Protein AF-A0A1Q7ADS8-F1 (afdb_monomer_lite)

Sequence (183 aa):
MNIYERSKLEAERIVECGIKGCSIVILRPTNVFAEDTFDIRRYRGVHGTLRVWFTGKERSHLVYAGDVAEAGAFLLESWIQPGCQKFIVSSDEEPDHTNVEVYESVQRLLGYWVERRRWVCPLGLVYYLRLLRHGRGNRGDVCYSARRLLSTGFKMPFGLLEGIRRSVECSQRKQKVAAPERK

Secondary structure (DSSP, 8-state):
--HHHHHHHHHHHHHHH--TT-EEEEEEESEEE-TTT--GGGGSHHHHHHHHHHHTTSB--EEEHHHHHHHHHHHHHH----EEEEEEE--TTSTT-BHHHHHHHHHHHTT-----------HHHHHHHHHHHH-S---S------HHHHTTT---SSHHHHHHHHHHHHHHHHHHHHS----

Radius of gyration: 19.24 Å; chains: 1; bounding box: 51×44×48 Å

pLDDT: mean 87.94, std 8.39, range [51.72, 97.19]

Structure (mmCIF, N/CA/C/O backbone):
data_AF-A0A1Q7ADS8-F1
#
_entry.id   AF-A0A1Q7ADS8-F1
#
loop_
_atom_site.group_PDB
_atom_site.id
_atom_site.type_symbol
_atom_site.label_atom_id
_atom_site.label_alt_id
_atom_site.label_comp_id
_atom_site.label_asym_id
_atom_site.label_entity_id
_atom_site.label_seq_id
_atom_site.pdbx_PDB_ins_code
_atom_site.Cartn_x
_atom_site.Cartn_y
_atom_site.Cartn_z
_atom_site.occupancy
_atom_site.B_iso_or_equiv
_atom_site.auth_seq_id
_atom_site.auth_comp_id
_atom_site.auth_asym_id
_atom_site.auth_atom_id
_atom_site.pdbx_PDB_model_num
ATOM 1 N N . MET A 1 1 ? -19.544 -0.235 -8.561 1.00 57.16 1 MET A N 1
ATOM 2 C CA . MET A 1 1 ? -19.220 -0.675 -7.192 1.00 57.16 1 MET A CA 1
ATOM 3 C C . MET A 1 1 ? -19.377 -2.180 -7.159 1.00 57.16 1 MET A C 1
ATOM 5 O O . MET A 1 1 ? -20.417 -2.672 -7.585 1.00 57.16 1 MET A O 1
ATOM 9 N N . ASN A 1 2 ? -18.314 -2.893 -6.803 1.00 76.56 2 ASN A N 1
ATOM 10 C CA . ASN A 1 2 ? -18.280 -4.356 -6.835 1.00 76.56 2 ASN A CA 1
ATOM 11 C C . ASN A 1 2 ? -19.098 -4.930 -5.655 1.00 76.56 2 ASN A C 1
ATOM 13 O O . ASN A 1 2 ? -19.173 -4.298 -4.602 1.00 76.56 2 ASN A O 1
ATOM 17 N N . ILE A 1 3 ? -19.696 -6.120 -5.802 1.00 80.38 3 ILE A N 1
ATOM 18 C CA . ILE A 1 3 ? -20.456 -6.813 -4.738 1.00 80.38 3 ILE A CA 1
ATOM 19 C C . ILE A 1 3 ? -19.601 -6.938 -3.470 1.00 80.38 3 ILE A C 1
ATOM 21 O O . ILE A 1 3 ? -20.074 -6.662 -2.373 1.00 80.38 3 ILE A O 1
ATOM 25 N N . TYR A 1 4 ? -18.312 -7.240 -3.633 1.00 77.50 4 TYR A N 1
ATOM 26 C CA . TYR A 1 4 ? -17.354 -7.333 -2.532 1.00 77.50 4 TYR A CA 1
ATOM 27 C C . TYR A 1 4 ? -17.215 -6.033 -1.718 1.00 77.50 4 TYR A C 1
ATOM 29 O O . TYR A 1 4 ? -17.225 -6.059 -0.488 1.00 77.50 4 TYR A O 1
ATOM 37 N N . GLU A 1 5 ? -17.115 -4.884 -2.394 1.00 80.94 5 GLU A N 1
ATOM 38 C CA . GLU A 1 5 ? -17.008 -3.573 -1.737 1.00 80.94 5 GLU A CA 1
ATOM 39 C C . GLU A 1 5 ? -18.290 -3.243 -0.972 1.00 80.94 5 GLU A C 1
ATOM 41 O O . GLU A 1 5 ? -18.242 -2.704 0.133 1.00 80.94 5 GLU A O 1
ATOM 46 N N . ARG A 1 6 ? -19.441 -3.606 -1.549 1.00 85.00 6 ARG A N 1
ATOM 47 C CA . ARG A 1 6 ? -20.747 -3.411 -0.925 1.00 85.00 6 ARG A CA 1
ATOM 48 C C . ARG A 1 6 ? -20.894 -4.252 0.341 1.00 85.00 6 ARG A C 1
ATOM 50 O O . ARG A 1 6 ? -21.253 -3.697 1.373 1.00 85.00 6 ARG A O 1
ATOM 57 N N . SER A 1 7 ? -20.553 -5.540 0.289 1.00 86.69 7 SER A N 1
ATOM 58 C CA . SER A 1 7 ? -20.630 -6.427 1.455 1.00 86.69 7 SER A CA 1
ATOM 59 C C . SER A 1 7 ? -19.711 -5.974 2.591 1.00 86.69 7 SER A C 1
ATOM 61 O O . SER A 1 7 ? -20.120 -6.005 3.749 1.00 86.69 7 SER A O 1
ATOM 63 N N . LYS A 1 8 ? -18.499 -5.487 2.284 1.00 86.12 8 LYS A N 1
ATOM 64 C CA . LYS A 1 8 ? -17.606 -4.909 3.303 1.00 86.12 8 LYS A CA 1
ATOM 65 C C . LYS A 1 8 ? -18.193 -3.656 3.948 1.00 86.12 8 LYS A C 1
ATOM 67 O O . LYS A 1 8 ? -18.156 -3.534 5.166 1.00 86.12 8 LYS A O 1
ATOM 72 N N . LEU A 1 9 ? -18.763 -2.752 3.153 1.00 85.38 9 LEU A N 1
ATOM 73 C CA . LEU A 1 9 ? -19.394 -1.539 3.679 1.00 85.38 9 LEU A CA 1
ATOM 74 C C . LEU A 1 9 ? -20.640 -1.840 4.518 1.00 85.38 9 LEU A C 1
ATOM 76 O O . LEU A 1 9 ? -20.894 -1.155 5.504 1.00 85.38 9 LEU A O 1
ATOM 80 N N . GLU A 1 10 ? -21.423 -2.851 4.146 1.00 87.62 10 GLU A N 1
ATOM 81 C CA . GLU A 1 10 ? -22.577 -3.293 4.934 1.00 87.62 10 GLU A CA 1
ATOM 82 C C . GLU A 1 10 ? -22.138 -3.914 6.268 1.00 87.62 10 GLU A C 1
ATOM 84 O O . GLU A 1 10 ? -22.701 -3.571 7.307 1.00 87.62 10 GLU A O 1
ATOM 89 N N . ALA A 1 11 ? -21.082 -4.734 6.272 1.00 86.06 11 ALA A N 1
ATOM 90 C CA . ALA A 1 11 ? -20.498 -5.272 7.500 1.00 86.06 11 ALA A CA 1
ATOM 91 C C . ALA A 1 11 ? -19.959 -4.167 8.423 1.00 86.06 11 ALA A C 1
ATOM 93 O O . ALA A 1 11 ? -20.223 -4.183 9.623 1.00 86.06 11 ALA A O 1
ATOM 94 N N . GLU A 1 12 ? -19.260 -3.170 7.873 1.00 87.75 12 GLU A N 1
ATOM 95 C CA . GLU A 1 12 ? -18.792 -2.018 8.650 1.00 87.75 12 GLU A CA 1
ATOM 96 C C . GLU A 1 12 ? -19.954 -1.239 9.272 1.00 87.75 12 GLU A C 1
ATOM 98 O O . GLU A 1 12 ? -19.877 -0.895 10.445 1.00 87.75 12 GLU A O 1
ATOM 103 N N . ARG A 1 13 ? -21.063 -1.032 8.547 1.00 88.44 13 ARG A N 1
ATOM 104 C CA . ARG A 1 13 ? -22.264 -0.377 9.099 1.00 88.44 13 ARG A CA 1
ATOM 105 C C . ARG A 1 13 ? -22.862 -1.148 10.272 1.00 88.44 13 ARG A C 1
ATOM 107 O O . ARG A 1 13 ? -23.270 -0.527 11.247 1.00 88.44 13 ARG A O 1
ATOM 114 N N . ILE A 1 14 ? -22.899 -2.478 10.191 1.00 87.62 14 ILE A N 1
ATOM 115 C CA . ILE A 1 14 ? -23.369 -3.326 11.297 1.00 87.62 14 ILE A CA 1
ATOM 116 C C . ILE A 1 14 ? -22.457 -3.154 12.519 1.00 87.62 14 ILE A C 1
ATOM 118 O O . ILE A 1 14 ? -22.941 -2.983 13.635 1.00 87.62 14 ILE A O 1
ATOM 122 N N . VAL A 1 15 ? -21.139 -3.147 12.310 1.00 86.69 15 VAL A N 1
ATOM 123 C CA . VAL A 1 15 ? -20.147 -2.956 13.378 1.00 86.69 15 VAL A CA 1
ATOM 124 C C . VAL A 1 15 ? -20.196 -1.533 13.951 1.00 86.69 15 VAL A C 1
ATOM 126 O O . VAL A 1 15 ? -20.041 -1.354 15.154 1.00 86.69 15 VAL A O 1
ATOM 129 N N . GLU A 1 16 ? -20.485 -0.522 13.130 1.00 85.12 16 GLU A N 1
ATOM 130 C CA . GLU A 1 16 ? -20.663 0.874 13.553 1.00 85.12 16 GLU A CA 1
ATOM 131 C C . GLU A 1 16 ? -21.871 1.079 14.466 1.00 85.12 16 GLU A C 1
ATOM 133 O O . GLU A 1 16 ? -21.809 1.923 15.359 1.00 85.12 16 GLU A O 1
ATOM 138 N N . CYS A 1 17 ? -22.952 0.310 14.275 1.00 83.06 17 CYS A N 1
ATOM 139 C CA . CYS A 1 17 ? -24.086 0.304 15.204 1.00 83.06 17 CYS A CA 1
ATOM 140 C C . CYS A 1 17 ? -23.664 -0.134 16.616 1.00 83.06 17 CYS A C 1
ATOM 142 O O . CYS A 1 17 ? -24.264 0.296 17.601 1.00 83.06 17 CYS A O 1
ATOM 144 N N . GLY A 1 18 ? -22.591 -0.922 16.691 1.00 70.12 18 GLY A N 1
ATOM 145 C CA . GLY A 1 18 ? -21.828 -1.209 17.890 1.00 70.12 18 GLY A CA 1
ATOM 146 C C . GLY A 1 18 ? -22.542 -2.027 18.957 1.00 70.12 18 GLY A C 1
ATOM 147 O O . GLY A 1 18 ? -23.710 -2.395 18.852 1.00 70.12 18 GLY A O 1
ATOM 148 N N . ILE A 1 19 ? -21.792 -2.320 20.015 1.00 76.69 19 ILE A N 1
ATOM 149 C CA . ILE A 1 19 ? -22.290 -2.932 21.245 1.00 76.69 19 ILE A CA 1
ATOM 150 C C . ILE A 1 19 ? -22.201 -1.854 22.326 1.00 76.69 19 ILE A C 1
ATOM 152 O O . ILE A 1 19 ? -21.163 -1.204 22.472 1.00 76.69 19 ILE A O 1
ATOM 156 N N . LYS A 1 20 ? -23.294 -1.619 23.065 1.00 74.38 20 LYS A N 1
ATOM 157 C CA . LYS A 1 20 ? -23.315 -0.600 24.127 1.00 74.38 20 LYS A CA 1
ATOM 158 C C . LYS A 1 20 ? -22.190 -0.863 25.132 1.00 74.38 20 LYS A C 1
ATOM 160 O O . LYS A 1 20 ? -22.093 -1.958 25.670 1.00 74.38 20 LYS A O 1
ATOM 165 N N . GLY A 1 21 ? -21.381 0.163 25.398 1.00 75.38 21 GLY A N 1
ATOM 166 C CA . GLY A 1 21 ? -20.258 0.091 26.337 1.00 75.38 21 GLY A CA 1
ATOM 167 C C . GLY A 1 21 ? -18.948 -0.433 25.740 1.00 75.38 21 GLY A C 1
ATOM 168 O O . GLY A 1 21 ? -17.950 -0.461 26.452 1.00 75.38 21 GLY A O 1
ATOM 169 N N . CYS A 1 22 ? -18.916 -0.803 24.456 1.00 81.31 22 CYS A N 1
ATOM 170 C CA . CYS A 1 22 ? -17.688 -1.206 23.775 1.00 81.31 22 CYS A CA 1
ATOM 171 C C . CYS A 1 22 ? -17.092 -0.060 22.947 1.00 81.31 22 CYS A C 1
ATOM 173 O O . CYS A 1 22 ? -17.808 0.714 22.305 1.00 81.31 22 CYS A O 1
ATOM 175 N N . SER A 1 23 ? -15.763 -0.004 22.918 1.00 85.69 23 SER A N 1
ATOM 176 C CA . SER A 1 23 ? -14.998 0.813 21.976 1.00 85.69 23 SER A CA 1
ATOM 177 C C . SER A 1 23 ? -14.695 -0.021 20.739 1.00 85.69 23 SER A C 1
ATOM 179 O O . SER A 1 23 ? -14.232 -1.155 20.848 1.00 85.69 23 SER A O 1
ATOM 181 N N . ILE A 1 24 ? -14.982 0.523 19.560 1.00 89.06 24 ILE A N 1
ATOM 182 C CA . ILE A 1 24 ? -14.839 -0.188 18.291 1.00 89.06 24 ILE A CA 1
ATOM 183 C C . ILE A 1 24 ? -13.857 0.565 17.413 1.00 89.06 24 ILE A C 1
ATOM 185 O O . ILE A 1 24 ? -13.970 1.773 17.199 1.00 89.06 24 ILE A O 1
ATOM 189 N N . VAL A 1 25 ? -12.905 -0.175 16.861 1.00 90.81 25 VAL A N 1
ATOM 190 C CA . VAL A 1 25 ? -11.894 0.358 15.960 1.00 90.81 25 VAL A CA 1
ATOM 191 C C . VAL A 1 25 ? -11.931 -0.440 14.665 1.00 90.81 25 VAL A C 1
ATOM 193 O O . VAL A 1 25 ? -11.745 -1.653 14.659 1.00 90.81 25 VAL A O 1
ATOM 196 N N . ILE A 1 26 ? -12.188 0.251 13.559 1.00 91.88 26 ILE A N 1
ATOM 197 C CA . ILE A 1 26 ? -12.190 -0.319 12.214 1.00 91.88 26 ILE A CA 1
ATOM 198 C C . ILE A 1 26 ? -10.905 0.115 11.518 1.00 91.88 26 ILE A C 1
ATOM 200 O O . ILE A 1 26 ? -10.688 1.303 11.255 1.00 91.88 26 ILE A O 1
ATOM 204 N N . LEU A 1 27 ? -10.071 -0.866 11.189 1.00 93.94 27 LEU A N 1
ATOM 205 C CA . LEU A 1 27 ? -8.842 -0.666 10.439 1.00 93.94 27 LEU A CA 1
ATOM 206 C C . LEU A 1 27 ? -9.087 -0.942 8.951 1.00 93.94 27 LEU A C 1
ATOM 208 O O . LEU A 1 27 ? -9.536 -2.023 8.573 1.00 93.94 27 LEU A O 1
ATOM 212 N N . ARG A 1 28 ? -8.783 0.037 8.099 1.00 94.69 28 ARG A N 1
ATOM 213 C CA . ARG A 1 28 ? -8.906 -0.045 6.640 1.00 94.69 28 ARG A CA 1
ATOM 214 C C . ARG A 1 28 ? -7.521 0.031 6.005 1.00 94.69 28 ARG A C 1
ATOM 216 O O . ARG A 1 28 ? -7.090 1.122 5.623 1.00 94.69 28 ARG A O 1
ATOM 223 N N . PRO A 1 29 ? -6.793 -1.088 5.918 1.00 95.56 29 PRO A N 1
ATOM 224 C CA . PRO A 1 29 ? -5.556 -1.095 5.167 1.00 95.56 29 PR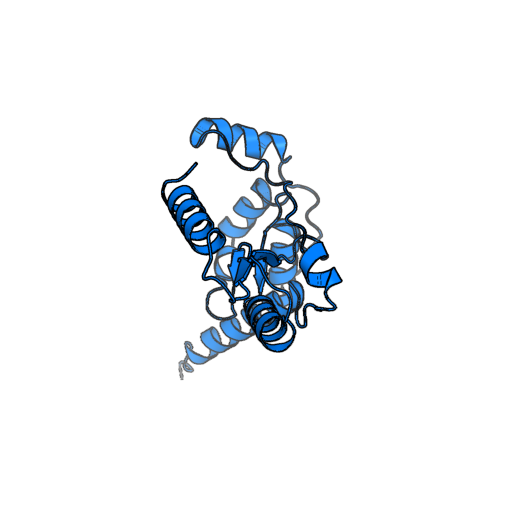O A CA 1
ATOM 225 C C . PRO A 1 29 ? -5.843 -0.944 3.668 1.00 95.56 29 PRO A C 1
ATOM 227 O O . PRO A 1 29 ? -6.908 -1.341 3.181 1.00 95.56 29 PRO A O 1
ATOM 230 N N . THR A 1 30 ? -4.888 -0.378 2.936 1.00 94.00 30 THR A N 1
ATOM 231 C CA . THR A 1 30 ? -4.892 -0.368 1.470 1.00 94.00 30 THR A CA 1
ATOM 232 C C . THR A 1 30 ? -4.482 -1.748 0.917 1.00 94.00 30 THR A C 1
ATOM 234 O O . THR A 1 30 ? -4.960 -2.782 1.386 1.00 94.00 30 THR A O 1
ATOM 237 N N . ASN A 1 31 ? -3.644 -1.816 -0.119 1.00 94.19 31 ASN A N 1
ATOM 238 C CA . ASN A 1 31 ? -3.181 -3.070 -0.700 1.00 94.19 31 ASN A CA 1
ATOM 239 C C . ASN A 1 31 ? -2.072 -3.687 0.166 1.00 94.19 31 ASN A C 1
ATOM 241 O O . ASN A 1 31 ? -0.897 -3.342 0.034 1.00 94.19 31 ASN A O 1
ATOM 245 N N . VAL A 1 32 ? -2.464 -4.588 1.066 1.00 95.69 32 VAL A N 1
ATOM 246 C CA . VAL A 1 32 ? -1.538 -5.253 1.988 1.00 95.69 32 VAL A CA 1
ATOM 247 C C . VAL A 1 32 ? -0.635 -6.225 1.238 1.00 95.69 32 VAL A C 1
ATOM 249 O O . VAL A 1 32 ? -1.114 -7.064 0.474 1.00 95.69 32 VAL A O 1
ATOM 252 N N . PHE A 1 33 ? 0.665 -6.156 1.508 1.00 95.75 33 PHE A N 1
ATOM 253 C CA . PHE A 1 33 ? 1.634 -7.152 1.065 1.00 95.75 33 PHE A CA 1
ATOM 254 C C . PHE A 1 33 ? 2.533 -7.595 2.221 1.00 95.75 33 PHE A C 1
ATOM 256 O O . PHE A 1 33 ? 2.812 -6.831 3.142 1.00 95.75 33 PHE A O 1
ATOM 263 N N . ALA A 1 34 ? 3.002 -8.833 2.153 1.00 95.19 34 ALA A N 1
ATOM 264 C CA . ALA A 1 34 ? 3.952 -9.437 3.080 1.00 95.19 34 ALA A CA 1
ATOM 265 C C . ALA A 1 34 ? 5.095 -10.096 2.296 1.00 95.19 34 ALA A C 1
ATOM 267 O O . ALA A 1 34 ? 5.052 -10.199 1.067 1.00 95.19 34 ALA A O 1
ATOM 268 N N . GLU A 1 35 ? 6.109 -10.577 3.005 1.00 93.12 35 GLU A N 1
ATOM 269 C CA . GLU A 1 35 ? 7.336 -11.116 2.422 1.00 93.12 35 GLU A CA 1
ATOM 270 C C . GLU A 1 35 ? 7.107 -12.323 1.513 1.00 93.12 35 GLU A C 1
ATOM 272 O O . GLU A 1 35 ? 7.888 -12.589 0.599 1.00 93.12 35 GLU A O 1
ATOM 277 N N . ASP A 1 36 ? 6.062 -13.093 1.786 1.00 88.12 36 ASP A N 1
ATOM 278 C CA . ASP A 1 36 ? 5.692 -14.295 1.055 1.00 88.12 36 ASP A CA 1
ATOM 279 C C . ASP A 1 36 ? 4.621 -14.067 -0.018 1.00 88.12 36 ASP A C 1
ATOM 281 O O . ASP A 1 36 ? 4.562 -14.841 -0.975 1.00 88.12 36 ASP A O 1
ATOM 285 N N . THR A 1 37 ? 3.822 -13.007 0.110 1.00 90.38 37 THR A N 1
ATOM 286 C CA . THR A 1 37 ? 2.734 -12.652 -0.816 1.00 90.38 37 THR A CA 1
ATOM 287 C C . THR A 1 37 ? 3.152 -11.636 -1.877 1.00 90.38 37 THR A C 1
ATOM 289 O O . THR A 1 37 ? 2.483 -11.502 -2.906 1.00 90.38 37 THR A O 1
ATOM 292 N N . PHE A 1 38 ? 4.271 -10.937 -1.678 1.00 92.00 38 PHE A N 1
ATOM 293 C CA . PHE A 1 38 ? 4.789 -9.988 -2.654 1.00 92.00 38 PHE A CA 1
ATOM 294 C C . PHE A 1 38 ? 5.411 -10.699 -3.865 1.00 92.00 38 PHE A C 1
ATOM 296 O O . PHE A 1 38 ? 6.531 -11.216 -3.838 1.00 92.00 38 PHE A O 1
ATOM 303 N N . ASP A 1 39 ? 4.674 -10.709 -4.972 1.00 88.12 39 ASP A N 1
ATOM 304 C CA . ASP A 1 39 ? 5.087 -11.380 -6.202 1.00 88.12 39 ASP A CA 1
ATOM 305 C C . ASP A 1 39 ? 6.117 -10.559 -6.997 1.00 88.12 39 ASP A C 1
ATOM 307 O O . ASP A 1 39 ? 5.787 -9.771 -7.890 1.00 88.12 39 ASP A O 1
ATOM 311 N N . ILE A 1 40 ? 7.397 -10.799 -6.711 1.00 87.31 40 ILE A N 1
ATOM 312 C CA . ILE A 1 40 ? 8.535 -10.167 -7.398 1.00 87.31 40 ILE A CA 1
ATOM 313 C C . ILE A 1 40 ? 8.550 -10.469 -8.897 1.00 87.31 40 ILE A C 1
ATOM 315 O O . ILE A 1 40 ? 9.069 -9.673 -9.684 1.00 87.31 40 ILE A O 1
ATOM 319 N N . ARG A 1 41 ? 7.971 -11.595 -9.339 1.00 85.75 41 ARG A N 1
ATOM 320 C CA . ARG A 1 41 ? 7.971 -11.962 -10.763 1.00 85.75 41 ARG A CA 1
ATOM 321 C C . ARG A 1 41 ? 7.211 -10.931 -11.593 1.00 85.75 41 ARG A C 1
ATOM 323 O O . ARG A 1 41 ? 7.597 -10.682 -12.731 1.00 85.75 41 ARG A O 1
ATOM 330 N N . ARG A 1 42 ? 6.218 -10.249 -11.004 1.00 86.06 42 ARG A N 1
ATOM 331 C CA . ARG A 1 42 ? 5.484 -9.139 -11.644 1.00 86.06 42 ARG A CA 1
ATOM 332 C C . ARG A 1 42 ? 6.366 -7.959 -12.021 1.00 86.06 42 ARG A C 1
ATOM 334 O O . ARG A 1 42 ? 5.976 -7.181 -12.886 1.00 86.06 42 ARG A O 1
ATOM 341 N N . TYR A 1 43 ? 7.518 -7.826 -11.375 1.00 86.94 43 TYR A N 1
ATOM 342 C CA . TYR A 1 43 ? 8.461 -6.739 -11.589 1.00 86.94 43 TYR A CA 1
ATOM 343 C C . TYR A 1 43 ? 9.637 -7.163 -12.470 1.00 86.94 43 TYR A C 1
ATOM 345 O O . TYR A 1 43 ? 10.512 -6.345 -12.709 1.00 86.94 43 TYR A O 1
ATOM 353 N N . ARG A 1 44 ? 9.679 -8.404 -12.980 1.00 84.94 44 ARG A N 1
ATOM 354 C CA . ARG A 1 44 ? 10.743 -8.892 -13.872 1.00 84.94 44 ARG A CA 1
ATOM 355 C C . ARG A 1 44 ? 10.278 -8.973 -15.330 1.00 84.94 44 ARG A C 1
ATOM 357 O O . ARG A 1 44 ? 9.097 -9.148 -15.630 1.00 84.94 44 ARG A O 1
ATOM 364 N N . GLY A 1 45 ? 11.248 -8.881 -16.240 1.00 85.88 45 GLY A N 1
ATOM 365 C CA . GLY A 1 45 ? 11.058 -9.095 -17.674 1.00 85.88 45 GLY A CA 1
ATOM 366 C C . GLY A 1 45 ? 10.231 -8.024 -18.394 1.00 85.88 45 GLY A C 1
ATOM 367 O O . GLY A 1 45 ? 9.914 -6.956 -17.861 1.00 85.88 45 GLY A O 1
ATOM 368 N N . VAL A 1 46 ? 9.876 -8.337 -19.643 1.00 85.38 46 VAL A N 1
ATOM 369 C CA . VAL A 1 46 ? 9.155 -7.431 -20.553 1.00 85.38 46 VAL A CA 1
ATOM 370 C C . VAL A 1 46 ? 7.758 -7.105 -20.025 1.00 85.38 46 VAL A C 1
ATOM 372 O O . VAL A 1 46 ? 7.327 -5.957 -20.093 1.00 85.38 46 VAL A O 1
ATOM 375 N N . HIS A 1 47 ? 7.072 -8.081 -19.425 1.00 85.00 47 HIS A N 1
ATOM 376 C CA . HIS A 1 47 ? 5.732 -7.883 -18.873 1.00 85.00 47 HIS A CA 1
ATOM 377 C C . HIS A 1 47 ? 5.719 -6.870 -17.716 1.00 85.00 47 HIS A C 1
ATOM 379 O O . HIS A 1 47 ? 4.889 -5.961 -17.707 1.00 85.00 47 HIS A O 1
ATOM 385 N N . GLY A 1 48 ? 6.660 -6.976 -16.768 1.00 84.62 48 GLY A N 1
ATOM 386 C CA . GLY A 1 48 ? 6.790 -5.998 -15.683 1.00 84.62 48 GLY A CA 1
ATOM 387 C C . GLY A 1 48 ? 7.107 -4.596 -16.205 1.00 84.62 48 GLY A C 1
ATOM 388 O O . GLY A 1 48 ? 6.491 -3.619 -15.785 1.00 84.62 48 GLY A O 1
ATOM 389 N N . THR A 1 49 ? 7.992 -4.514 -17.202 1.00 87.81 49 THR A N 1
ATOM 390 C CA . THR A 1 49 ? 8.333 -3.259 -17.884 1.00 87.81 49 THR A CA 1
ATOM 391 C C . THR A 1 49 ? 7.124 -2.613 -18.567 1.00 87.81 49 THR A C 1
ATOM 393 O O . THR A 1 49 ? 6.874 -1.427 -18.358 1.00 87.81 49 THR A O 1
ATOM 396 N N . LEU A 1 50 ? 6.359 -3.372 -19.357 1.00 88.69 50 LEU A N 1
ATOM 397 C CA . LEU A 1 50 ? 5.171 -2.870 -20.054 1.00 88.69 50 LEU A CA 1
ATOM 398 C C . LEU A 1 50 ? 4.095 -2.419 -19.068 1.00 88.69 50 LEU A C 1
ATOM 400 O O . LEU A 1 50 ? 3.537 -1.335 -19.221 1.00 88.69 50 LEU A O 1
ATOM 404 N N . ARG A 1 51 ? 3.837 -3.213 -18.023 1.00 89.06 51 ARG A N 1
ATOM 405 C CA . ARG A 1 51 ? 2.871 -2.854 -16.981 1.00 89.06 51 ARG A CA 1
ATOM 406 C C . ARG A 1 51 ? 3.218 -1.508 -16.353 1.00 89.06 51 ARG A C 1
ATOM 408 O O . ARG A 1 51 ? 2.351 -0.648 -16.264 1.00 89.06 51 ARG A O 1
ATOM 415 N N . VAL A 1 52 ? 4.475 -1.314 -15.964 1.00 90.62 52 VAL A N 1
ATOM 416 C CA . VAL A 1 52 ? 4.941 -0.061 -15.351 1.00 90.62 52 VAL A CA 1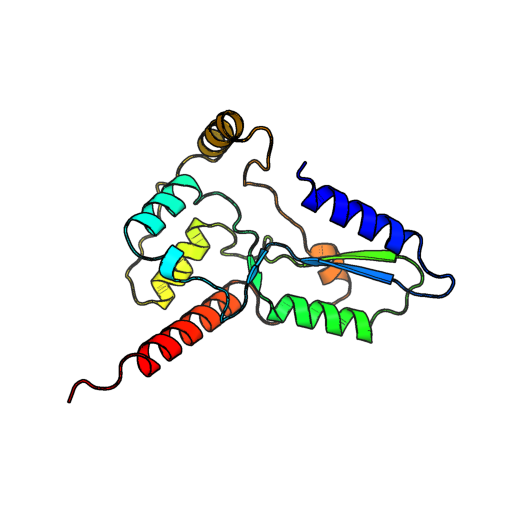
ATOM 417 C C . VAL A 1 52 ? 4.932 1.093 -16.341 1.00 90.62 52 VAL A C 1
ATOM 419 O O . VAL A 1 52 ? 4.657 2.222 -15.954 1.00 90.62 52 VAL A O 1
ATOM 422 N N . TRP A 1 53 ? 5.160 0.839 -17.627 1.00 91.38 53 TRP A N 1
ATOM 423 C CA . TRP A 1 53 ? 5.020 1.882 -18.636 1.00 91.38 53 TRP A CA 1
ATOM 424 C C . TRP A 1 53 ? 3.585 2.420 -18.708 1.00 91.38 53 TRP A C 1
ATOM 426 O O . TRP A 1 53 ? 3.394 3.634 -18.762 1.00 91.38 53 TRP A O 1
ATOM 436 N N . PHE A 1 54 ? 2.579 1.544 -18.621 1.00 89.88 54 PHE A N 1
ATOM 437 C CA . PHE A 1 54 ? 1.175 1.952 -18.586 1.00 89.88 54 PHE A CA 1
ATOM 438 C C . PHE A 1 54 ? 0.760 2.527 -17.230 1.00 89.88 54 PHE A C 1
ATOM 440 O O . PHE A 1 54 ? 0.249 3.635 -17.178 1.00 89.88 54 PHE A O 1
ATOM 447 N N . THR A 1 55 ? 0.976 1.817 -16.123 1.00 90.44 55 THR A N 1
ATOM 448 C CA . THR A 1 55 ? 0.417 2.189 -14.809 1.00 90.44 55 THR A CA 1
ATOM 449 C C . THR A 1 55 ? 1.403 2.927 -13.909 1.00 90.44 55 THR A C 1
ATOM 451 O O . THR A 1 55 ? 1.119 3.123 -12.731 1.00 90.44 55 THR A O 1
ATOM 454 N N . GLY A 1 56 ? 2.573 3.317 -14.419 1.00 90.06 56 GLY A N 1
ATOM 455 C CA . GLY A 1 56 ? 3.701 3.798 -13.618 1.00 90.06 56 GLY A CA 1
ATOM 456 C C . GLY A 1 56 ? 3.398 5.027 -12.772 1.00 90.06 56 GLY A C 1
ATOM 457 O O . GLY A 1 56 ? 3.841 5.089 -11.633 1.00 90.06 56 GLY A O 1
ATOM 458 N N . LYS A 1 57 ? 2.600 5.966 -13.298 1.00 91.56 57 LYS A N 1
ATOM 459 C CA . LYS A 1 57 ? 2.181 7.173 -12.567 1.00 91.56 57 LYS A CA 1
ATOM 460 C C . LYS A 1 57 ? 1.089 6.919 -11.525 1.00 91.56 57 LYS A C 1
ATOM 462 O O . LYS A 1 57 ? 0.769 7.828 -10.769 1.00 91.56 57 LYS A O 1
ATOM 467 N N . GLU A 1 58 ? 0.471 5.740 -11.527 1.00 93.19 58 GLU A N 1
ATOM 468 C CA . GLU A 1 58 ? -0.570 5.420 -10.553 1.00 93.19 58 GLU A CA 1
ATOM 469 C C . GLU A 1 58 ? 0.052 5.128 -9.192 1.00 93.19 58 GLU A C 1
ATOM 471 O O . GLU A 1 58 ? 1.136 4.540 -9.109 1.00 93.19 58 GLU A O 1
ATOM 476 N N . ARG A 1 59 ? -0.660 5.493 -8.127 1.00 93.81 59 ARG A N 1
ATOM 477 C CA . ARG A 1 59 ? -0.294 5.089 -6.772 1.00 93.81 59 ARG A CA 1
ATOM 478 C C . ARG A 1 59 ? -0.407 3.575 -6.632 1.00 93.81 59 ARG A C 1
ATOM 480 O O . ARG A 1 59 ? -1.354 2.953 -7.111 1.00 93.81 59 ARG A O 1
ATOM 487 N N . SER A 1 60 ? 0.593 2.984 -5.994 1.00 92.06 60 SER A N 1
ATOM 488 C CA . SER A 1 60 ? 0.677 1.543 -5.765 1.00 92.06 60 SER A CA 1
ATOM 489 C C . SER A 1 60 ? -0.296 1.080 -4.684 1.00 92.06 60 SER A C 1
ATOM 491 O O . SER A 1 60 ? -0.723 -0.078 -4.698 1.00 92.06 60 SER A O 1
ATOM 493 N N . HIS A 1 61 ? -0.650 1.988 -3.766 1.00 95.00 61 HIS A N 1
ATOM 494 C CA . HIS A 1 61 ? -1.478 1.716 -2.597 1.00 95.00 61 HIS A CA 1
ATOM 495 C C . HIS A 1 61 ? -0.933 0.599 -1.714 1.00 95.00 61 HIS A C 1
ATOM 497 O O . HIS A 1 61 ? -1.686 0.013 -0.938 1.00 95.00 61 HIS A O 1
ATOM 503 N N . LEU A 1 62 ? 0.354 0.277 -1.840 1.00 95.06 62 LEU A N 1
ATOM 504 C CA . LEU A 1 62 ? 0.977 -0.797 -1.091 1.00 95.06 62 LEU A CA 1
ATOM 505 C C . LEU A 1 62 ? 1.175 -0.378 0.363 1.00 95.06 62 LEU A C 1
ATOM 507 O O . LEU A 1 62 ? 1.625 0.728 0.644 1.00 95.06 62 LEU A O 1
ATOM 511 N N . VAL A 1 63 ? 0.846 -1.286 1.273 1.00 96.44 63 VAL A N 1
ATOM 512 C CA . VAL A 1 63 ? 1.144 -1.159 2.698 1.00 96.44 63 VAL A CA 1
ATOM 513 C C . VAL A 1 63 ? 1.708 -2.482 3.194 1.00 96.44 63 VAL A C 1
ATOM 515 O O . VAL A 1 63 ? 1.190 -3.553 2.863 1.00 96.44 63 VAL A O 1
ATOM 518 N N . TYR A 1 64 ? 2.802 -2.424 3.943 1.00 97.12 64 TYR A N 1
ATOM 519 C CA . TYR A 1 64 ? 3.448 -3.629 4.434 1.00 97.12 64 TYR A CA 1
ATOM 520 C C . TYR A 1 64 ? 2.658 -4.224 5.605 1.00 97.12 64 TYR A C 1
ATOM 522 O O . TYR A 1 64 ? 2.192 -3.511 6.495 1.00 97.12 64 TYR A O 1
ATOM 530 N N . ALA A 1 65 ? 2.498 -5.547 5.608 1.00 97.19 65 ALA A N 1
ATOM 531 C CA . ALA A 1 65 ? 1.702 -6.264 6.599 1.00 97.19 65 ALA A CA 1
ATOM 532 C C . ALA A 1 65 ? 2.200 -6.039 8.034 1.00 97.19 65 ALA A C 1
ATOM 534 O O . ALA A 1 65 ? 1.379 -5.981 8.947 1.00 97.19 65 ALA A O 1
ATOM 535 N N . GLY A 1 66 ? 3.513 -5.850 8.221 1.00 96.38 66 GLY A N 1
ATOM 536 C CA . GLY A 1 66 ? 4.090 -5.504 9.519 1.00 96.38 66 GLY A CA 1
ATOM 537 C C . GLY A 1 66 ? 3.532 -4.192 10.072 1.00 96.38 66 GLY A C 1
ATOM 538 O O . GLY A 1 66 ? 3.096 -4.159 11.214 1.00 96.38 66 GLY A O 1
ATOM 539 N N . ASP A 1 67 ? 3.435 -3.140 9.253 1.00 96.56 67 ASP A N 1
ATOM 540 C CA . ASP A 1 67 ? 2.879 -1.854 9.698 1.00 96.56 67 ASP A CA 1
ATOM 541 C C . ASP A 1 67 ? 1.381 -1.959 10.021 1.00 96.56 67 ASP A C 1
ATOM 543 O O . ASP A 1 67 ? 0.887 -1.300 10.935 1.00 96.56 67 ASP A O 1
ATOM 547 N N . VAL A 1 68 ? 0.643 -2.807 9.294 1.00 97.00 68 VAL A N 1
ATOM 548 C CA . VAL A 1 68 ? -0.782 -3.061 9.564 1.00 97.00 68 VAL A CA 1
ATOM 549 C C . VAL A 1 68 ? -0.972 -3.806 10.886 1.00 97.00 68 VAL A C 1
ATOM 551 O O . VAL A 1 68 ? -1.872 -3.460 11.652 1.00 97.00 68 VAL A O 1
ATOM 554 N N . ALA A 1 69 ? -0.138 -4.812 11.162 1.00 96.50 69 ALA A N 1
ATOM 555 C CA . ALA A 1 69 ? -0.179 -5.562 12.413 1.00 96.50 69 ALA A CA 1
ATOM 556 C C . ALA A 1 69 ? 0.154 -4.663 13.613 1.00 96.50 69 ALA A C 1
ATOM 558 O O . ALA A 1 69 ? -0.582 -4.659 14.597 1.00 96.50 69 ALA A O 1
ATOM 559 N N . GLU A 1 70 ? 1.196 -3.842 13.486 1.00 96.56 70 GLU A N 1
ATOM 560 C CA . GLU A 1 70 ? 1.625 -2.886 14.511 1.00 96.56 70 GLU A CA 1
ATOM 561 C C . GLU A 1 70 ? 0.572 -1.799 14.752 1.00 96.56 70 GLU A C 1
ATOM 563 O O . GLU A 1 70 ? 0.283 -1.456 15.896 1.00 96.56 70 GLU A O 1
ATOM 568 N N . ALA A 1 71 ? -0.091 -1.309 13.698 1.00 96.12 71 ALA A N 1
ATOM 569 C CA . ALA A 1 71 ? -1.231 -0.403 13.846 1.00 96.12 71 ALA A CA 1
ATOM 570 C C . ALA A 1 71 ? -2.379 -1.056 14.630 1.00 96.12 71 ALA A C 1
ATOM 572 O O . ALA A 1 71 ? -2.996 -0.413 15.479 1.00 96.12 71 ALA A O 1
ATOM 573 N N . GLY A 1 72 ? -2.662 -2.334 14.359 1.00 95.19 72 GLY A N 1
ATOM 574 C CA . GLY A 1 72 ? -3.653 -3.110 15.098 1.00 95.19 72 GLY A CA 1
ATOM 575 C C . GLY A 1 72 ? -3.294 -3.255 16.577 1.00 95.19 72 GLY A C 1
ATOM 576 O O . GLY A 1 72 ? -4.120 -2.941 17.430 1.00 95.19 72 GLY A O 1
ATOM 577 N N . ALA A 1 73 ? -2.062 -3.670 16.880 1.00 95.00 73 ALA A N 1
ATOM 578 C CA . ALA A 1 73 ? -1.572 -3.823 18.250 1.00 95.00 73 ALA A CA 1
ATOM 579 C C . ALA A 1 73 ? -1.606 -2.493 19.018 1.00 95.00 73 ALA A C 1
ATOM 581 O O . ALA A 1 73 ? -2.193 -2.415 20.096 1.00 95.00 73 ALA A O 1
ATOM 582 N N . PHE A 1 74 ? -1.096 -1.419 18.409 1.00 95.00 74 PHE A N 1
ATOM 583 C CA . PHE A 1 74 ? -1.109 -0.080 18.992 1.00 95.00 74 PHE A CA 1
ATOM 584 C C . PHE A 1 74 ? -2.525 0.378 19.368 1.00 95.00 74 PHE A C 1
ATOM 586 O O . PHE A 1 74 ? -2.741 0.913 20.458 1.00 95.00 74 PHE A O 1
ATOM 593 N N . LEU A 1 75 ? -3.501 0.166 18.478 1.00 92.25 75 LEU A N 1
ATOM 594 C CA . LEU A 1 75 ? -4.894 0.547 18.722 1.00 92.25 75 LEU A CA 1
ATOM 595 C C . LEU A 1 75 ? -5.558 -0.341 19.780 1.00 92.25 75 LEU A C 1
ATOM 597 O O . LEU A 1 75 ? -6.416 0.143 20.507 1.00 92.25 75 LEU A O 1
ATOM 601 N N . LEU A 1 76 ? -5.172 -1.610 19.902 1.00 89.94 76 LEU A N 1
ATOM 602 C CA . LEU A 1 76 ? -5.678 -2.478 20.967 1.00 89.94 76 LEU A CA 1
ATOM 603 C C . LEU A 1 76 ? -5.154 -2.065 22.348 1.00 89.94 76 LEU A C 1
ATOM 605 O O . LEU A 1 76 ? -5.908 -2.105 23.316 1.00 89.94 76 LEU A O 1
ATOM 609 N N . GLU A 1 77 ? -3.893 -1.645 22.439 1.00 88.44 77 GLU A N 1
ATOM 610 C CA . GLU A 1 77 ? -3.259 -1.262 23.708 1.00 88.44 77 GLU A CA 1
ATOM 611 C C . GLU A 1 77 ? -3.618 0.161 24.151 1.00 88.44 77 GLU A C 1
ATOM 613 O O . GLU A 1 77 ? -3.803 0.426 25.338 1.00 88.44 77 GLU A O 1
ATOM 618 N N . SER A 1 78 ? -3.722 1.090 23.199 1.00 81.06 78 SER A N 1
ATOM 619 C CA . SER A 1 78 ? -3.813 2.524 23.496 1.00 81.06 78 SER A CA 1
ATOM 620 C C . SER A 1 78 ? -5.243 3.067 23.485 1.00 81.06 78 SER A C 1
ATOM 622 O O . SER A 1 78 ? -5.469 4.210 23.896 1.00 81.06 78 SER A O 1
ATOM 624 N N . TRP A 1 79 ? -6.223 2.315 22.967 1.00 77.56 79 TRP A N 1
ATOM 625 C CA . TRP A 1 79 ? -7.531 2.891 22.656 1.00 77.56 79 TRP A CA 1
ATOM 626 C C . TRP A 1 79 ? -8.568 2.713 23.761 1.00 77.56 79 TRP A C 1
ATOM 628 O O . TRP A 1 79 ? -9.143 1.647 23.957 1.00 77.56 79 TRP A O 1
ATOM 638 N N . ILE A 1 80 ? -8.878 3.824 24.429 1.00 64.62 80 ILE A N 1
ATOM 639 C CA . ILE A 1 80 ? -9.807 3.857 25.569 1.00 64.62 80 ILE A CA 1
ATOM 640 C C . ILE A 1 80 ? -11.096 4.635 25.231 1.00 64.62 80 ILE A C 1
ATOM 642 O O . ILE A 1 80 ? -12.068 4.593 25.982 1.00 64.62 80 ILE A O 1
ATOM 646 N N . GLN A 1 81 ? -11.173 5.325 24.085 1.00 71.00 81 GLN A N 1
ATOM 647 C CA . GLN A 1 81 ? -12.319 6.199 23.808 1.00 71.00 81 GLN A CA 1
ATOM 648 C C . GLN A 1 81 ? -13.573 5.441 23.343 1.00 71.00 81 GLN A C 1
ATOM 650 O O . GLN A 1 81 ? -13.471 4.643 22.405 1.00 71.00 81 GLN A O 1
ATOM 655 N N . PRO A 1 82 ? -14.755 5.737 23.927 1.00 68.38 82 PRO A N 1
ATOM 656 C CA . PRO A 1 82 ? -16.010 5.098 23.552 1.00 68.38 82 PRO A CA 1
ATOM 657 C C . PRO A 1 82 ? -16.447 5.481 22.131 1.00 68.38 82 PRO A C 1
ATOM 659 O O . PRO A 1 82 ? -16.212 6.596 21.660 1.00 68.38 82 PRO A O 1
ATOM 662 N N . GLY A 1 83 ? -17.140 4.555 21.465 1.00 80.88 83 GLY A N 1
ATOM 663 C CA . GLY A 1 83 ? -17.683 4.734 20.117 1.00 80.88 83 GLY A CA 1
ATOM 664 C C . GLY A 1 83 ? -16.906 3.988 19.031 1.00 80.88 83 GLY A C 1
ATOM 665 O O . GLY A 1 83 ? -15.997 3.211 19.316 1.00 80.88 83 GLY A O 1
ATOM 666 N N . CYS A 1 84 ? -17.297 4.210 17.771 1.00 86.62 84 CYS A N 1
ATOM 667 C CA . CYS A 1 84 ? -16.691 3.573 16.603 1.00 86.62 84 CYS A CA 1
ATOM 668 C C . CYS A 1 84 ? -15.760 4.542 15.863 1.00 86.62 84 CYS A C 1
ATOM 670 O O . CYS A 1 84 ? -16.186 5.592 15.379 1.00 86.62 84 CYS A O 1
ATOM 672 N N . GLN A 1 85 ? -14.492 4.169 15.721 1.00 88.75 85 GLN A N 1
ATOM 673 C CA . GLN A 1 85 ? -13.468 4.960 15.041 1.00 88.75 85 GLN A CA 1
ATOM 674 C C . GLN A 1 85 ? -12.937 4.198 13.832 1.00 88.75 85 GLN A C 1
ATOM 676 O O . GLN A 1 85 ? -12.847 2.975 13.840 1.00 88.75 85 GLN A O 1
ATOM 681 N N . LYS A 1 86 ? -12.594 4.929 12.770 1.00 92.06 86 LYS A N 1
ATOM 682 C CA . LYS A 1 86 ? -12.102 4.349 11.516 1.00 92.06 86 LYS A CA 1
ATOM 683 C C . LYS A 1 86 ? -10.741 4.925 11.182 1.00 92.06 86 LYS A C 1
ATOM 685 O O . LYS A 1 86 ? -10.622 6.148 11.049 1.00 92.06 86 LYS A O 1
ATOM 690 N N . PHE A 1 87 ? -9.764 4.057 10.974 1.00 94.62 87 PHE A N 1
ATOM 691 C CA . PHE A 1 87 ? -8.405 4.434 10.607 1.00 94.62 87 PHE A CA 1
ATOM 692 C C . PHE A 1 87 ? -8.021 3.787 9.286 1.00 94.62 87 PHE A C 1
ATOM 694 O O . PHE A 1 87 ? -8.330 2.624 9.042 1.00 94.62 87 PHE A O 1
ATOM 701 N N . ILE A 1 88 ? -7.355 4.556 8.431 1.00 96.12 88 ILE A N 1
ATOM 702 C CA . ILE A 1 88 ? -6.758 4.043 7.203 1.00 96.12 88 ILE A CA 1
ATOM 703 C C . ILE A 1 88 ? -5.281 3.780 7.482 1.00 96.12 88 ILE A C 1
ATOM 705 O O . ILE A 1 88 ? -4.606 4.644 8.041 1.00 96.12 88 ILE A O 1
ATOM 709 N N . VAL A 1 89 ? -4.795 2.609 7.074 1.00 96.19 89 VAL A N 1
ATOM 710 C CA . VAL A 1 89 ? -3.364 2.277 7.094 1.00 96.19 89 VAL A CA 1
ATOM 711 C C . VAL A 1 89 ? -2.883 2.256 5.655 1.00 96.19 89 VAL A C 1
ATOM 713 O O . VAL A 1 89 ? -3.357 1.455 4.850 1.00 96.19 89 VAL A O 1
ATOM 716 N N . SER A 1 90 ? -2.000 3.188 5.321 1.00 95.56 90 SER A N 1
ATOM 717 C CA . SER A 1 90 ? -1.567 3.439 3.951 1.00 95.56 90 SER A CA 1
ATOM 718 C C . SER A 1 90 ? -0.186 4.074 3.952 1.00 95.56 90 SER A C 1
ATOM 720 O O . SER A 1 90 ? 0.036 5.029 4.694 1.00 95.56 90 SER A O 1
ATOM 722 N N . SER A 1 91 ? 0.693 3.601 3.073 1.00 94.31 91 SER A N 1
ATOM 723 C CA . SER A 1 91 ? 1.997 4.224 2.816 1.00 94.31 91 SER A CA 1
ATOM 724 C C . SER A 1 91 ? 1.952 5.199 1.629 1.00 94.31 91 SER A C 1
ATOM 726 O O . SER A 1 91 ? 2.985 5.623 1.127 1.00 94.31 91 SER A O 1
ATOM 728 N N . ASP A 1 92 ? 0.761 5.597 1.164 1.00 91.44 92 ASP A N 1
ATOM 729 C CA . ASP A 1 92 ? 0.595 6.511 0.022 1.00 91.44 92 ASP A CA 1
ATOM 730 C C . ASP A 1 92 ? 1.210 7.905 0.242 1.00 91.44 92 ASP A C 1
ATOM 732 O O . ASP A 1 92 ? 1.474 8.628 -0.720 1.00 91.44 92 ASP A O 1
ATOM 736 N N . GLU A 1 93 ? 1.360 8.333 1.494 1.00 89.12 93 GLU A N 1
ATOM 737 C CA . GLU A 1 93 ? 1.958 9.628 1.843 1.00 89.12 93 GLU A CA 1
ATOM 738 C C . GLU A 1 93 ? 3.496 9.551 1.957 1.00 89.12 93 GLU A C 1
ATOM 740 O O . GLU A 1 93 ? 4.142 10.595 2.041 1.00 89.12 93 GLU A O 1
ATOM 745 N N . GLU A 1 94 ? 4.087 8.349 1.915 1.00 86.56 94 GLU A N 1
ATOM 746 C CA . GLU A 1 94 ? 5.540 8.141 1.917 1.00 86.56 94 GLU A CA 1
ATOM 747 C C . GLU A 1 94 ? 6.158 8.360 0.519 1.00 86.56 94 GLU A C 1
ATOM 749 O O . GLU A 1 94 ? 5.462 8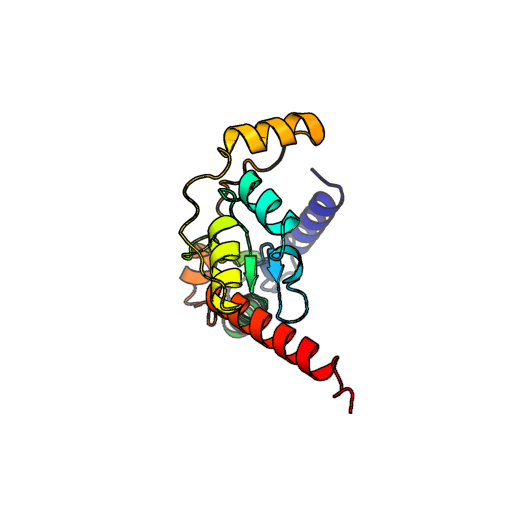.324 -0.505 1.00 86.56 94 GLU A O 1
ATOM 754 N N . PRO A 1 95 ? 7.481 8.593 0.431 1.00 81.31 95 PRO A N 1
ATOM 755 C CA . PRO A 1 95 ? 8.211 8.466 -0.828 1.00 81.31 95 PRO A CA 1
ATOM 756 C C . PRO A 1 95 ? 8.037 7.072 -1.455 1.00 81.31 95 PRO A C 1
ATOM 758 O O . PRO A 1 95 ? 7.716 6.104 -0.773 1.00 81.31 95 PRO A O 1
ATOM 761 N N . ASP A 1 96 ? 8.279 6.968 -2.761 1.00 83.12 96 ASP A N 1
ATOM 762 C CA . ASP A 1 96 ? 8.190 5.716 -3.526 1.00 83.12 96 ASP A CA 1
ATOM 763 C C . ASP A 1 96 ? 6.787 5.072 -3.598 1.00 83.12 96 ASP A C 1
ATOM 765 O O . ASP A 1 96 ? 6.644 3.860 -3.768 1.00 83.12 96 ASP A O 1
ATOM 769 N N . HIS A 1 97 ? 5.728 5.878 -3.512 1.00 86.75 97 HIS A N 1
ATOM 770 C CA . HIS A 1 97 ? 4.343 5.403 -3.486 1.00 86.75 97 HIS A CA 1
ATOM 771 C C . HIS A 1 97 ? 3.762 5.077 -4.869 1.00 86.75 97 HIS A C 1
ATOM 773 O O . HIS A 1 97 ? 2.690 4.468 -4.945 1.00 86.75 97 HIS A O 1
ATOM 779 N N . THR A 1 98 ? 4.404 5.466 -5.974 1.00 92.94 98 THR A N 1
ATOM 780 C CA . THR A 1 98 ? 3.912 5.167 -7.332 1.00 92.94 98 THR A CA 1
ATOM 781 C C . THR A 1 98 ? 4.375 3.799 -7.834 1.00 92.94 98 THR A C 1
ATOM 783 O O . THR A 1 98 ? 5.392 3.254 -7.411 1.00 92.94 98 THR A O 1
ATOM 786 N N . ASN A 1 99 ? 3.653 3.222 -8.796 1.00 92.69 99 ASN A N 1
ATOM 787 C CA . ASN A 1 99 ? 4.031 1.940 -9.396 1.00 92.69 99 ASN A CA 1
ATOM 788 C C . ASN A 1 99 ? 5.411 1.969 -10.071 1.00 92.69 99 ASN A C 1
ATOM 790 O O . ASN A 1 99 ? 6.091 0.941 -10.091 1.00 92.69 99 ASN A O 1
ATOM 794 N N . VAL A 1 100 ? 5.814 3.109 -10.651 1.00 93.19 100 VAL A N 1
ATOM 795 C CA . VAL A 1 100 ? 7.151 3.245 -11.243 1.00 93.19 100 VAL A CA 1
ATOM 796 C C . VAL A 1 100 ? 8.225 3.239 -10.166 1.00 93.19 100 VAL A C 1
ATOM 798 O O . VAL A 1 100 ? 9.187 2.494 -10.300 1.00 93.19 100 VAL A O 1
ATOM 801 N N . GLU A 1 101 ? 8.031 3.963 -9.068 1.00 92.88 101 GLU A N 1
ATOM 802 C CA . GLU A 1 101 ? 9.004 4.010 -7.976 1.00 92.88 101 GLU A CA 1
ATOM 803 C C . GLU A 1 101 ? 9.138 2.653 -7.282 1.00 92.88 101 GLU A C 1
ATOM 805 O O . GLU A 1 101 ? 10.253 2.170 -7.103 1.00 92.88 101 GLU A O 1
ATOM 810 N N . VAL A 1 102 ? 8.021 1.971 -7.003 1.00 93.44 102 VAL A N 1
ATOM 811 C CA . VAL A 1 102 ? 8.036 0.598 -6.470 1.00 93.44 102 VAL A CA 1
ATOM 812 C C . VAL A 1 102 ? 8.813 -0.336 -7.398 1.00 93.44 102 VAL A C 1
ATOM 814 O O . VAL A 1 102 ? 9.643 -1.119 -6.938 1.00 93.44 102 VAL A O 1
ATOM 817 N N . TYR A 1 103 ? 8.580 -0.256 -8.712 1.00 93.25 103 TYR A N 1
ATOM 818 C CA . TYR A 1 103 ? 9.326 -1.055 -9.682 1.00 93.25 103 TYR A CA 1
ATOM 819 C C . TYR A 1 103 ? 10.821 -0.740 -9.654 1.00 93.25 103 TYR A C 1
ATOM 821 O O . TYR A 1 103 ? 11.632 -1.664 -9.626 1.00 93.25 103 TYR A O 1
ATOM 829 N N . GLU A 1 104 ? 11.197 0.539 -9.650 1.00 92.69 104 GLU A N 1
ATOM 830 C CA . GLU A 1 104 ? 12.599 0.943 -9.587 1.00 92.69 104 GLU A CA 1
ATOM 831 C C . GLU A 1 104 ? 13.264 0.462 -8.291 1.00 92.69 104 GLU A C 1
ATOM 833 O O . GLU A 1 104 ? 14.367 -0.076 -8.343 1.00 92.69 104 GLU A O 1
ATOM 838 N N . SER A 1 105 ? 12.584 0.572 -7.149 1.00 93.06 105 SER A N 1
ATOM 839 C CA . SER A 1 105 ? 13.069 0.081 -5.856 1.00 93.06 105 SER A CA 1
ATOM 840 C C . SER A 1 105 ? 13.284 -1.433 -5.868 1.00 93.06 105 SER A C 1
ATOM 842 O O . SER A 1 105 ? 14.358 -1.899 -5.488 1.00 93.06 105 SER A O 1
ATOM 844 N N . VAL A 1 106 ? 12.334 -2.211 -6.400 1.00 93.25 106 VAL A N 1
ATOM 845 C CA . VAL A 1 106 ? 12.498 -3.667 -6.567 1.00 93.25 106 VAL A CA 1
ATOM 846 C C . VAL A 1 106 ? 13.680 -3.994 -7.483 1.00 93.25 106 VAL A C 1
ATOM 848 O O . VAL A 1 106 ? 14.473 -4.881 -7.176 1.00 93.25 106 VAL A O 1
ATOM 851 N N . GLN A 1 107 ? 13.825 -3.293 -8.606 1.00 92.38 107 GLN A N 1
ATOM 852 C CA . GLN A 1 107 ? 14.906 -3.537 -9.562 1.00 92.38 107 GLN A CA 1
ATOM 853 C C . GLN A 1 107 ? 16.289 -3.226 -8.972 1.00 92.38 107 GLN A C 1
ATOM 855 O O . GLN A 1 107 ? 17.200 -4.042 -9.119 1.00 92.38 107 GLN A O 1
ATOM 860 N N . ARG A 1 108 ? 16.425 -2.112 -8.238 1.00 92.00 108 ARG A N 1
ATOM 861 C CA . ARG A 1 108 ? 17.657 -1.760 -7.512 1.00 92.00 108 ARG A CA 1
ATOM 862 C C . ARG A 1 108 ? 18.019 -2.831 -6.480 1.00 92.00 108 ARG A C 1
ATOM 864 O O . ARG A 1 108 ? 19.162 -3.273 -6.436 1.00 92.00 108 ARG A O 1
ATOM 871 N N . LEU A 1 109 ? 17.042 -3.308 -5.705 1.00 93.06 109 LEU A N 1
ATOM 872 C CA . LEU A 1 109 ? 17.240 -4.372 -4.708 1.00 93.06 109 LEU A CA 1
ATOM 873 C C . LEU A 1 109 ? 17.616 -5.726 -5.327 1.00 93.06 109 LEU A C 1
ATOM 875 O O . LEU A 1 109 ? 18.265 -6.553 -4.692 1.00 93.06 109 LEU A O 1
ATOM 879 N N . LEU A 1 110 ? 17.224 -5.961 -6.578 1.00 90.69 110 LEU A N 1
ATOM 880 C CA . LEU A 1 110 ? 17.634 -7.133 -7.347 1.00 90.69 110 LEU A CA 1
ATOM 881 C C . LEU A 1 110 ? 19.018 -6.985 -8.003 1.00 90.69 110 LEU A C 1
ATOM 883 O O . LEU A 1 110 ? 19.468 -7.931 -8.647 1.00 90.69 110 LEU A O 1
ATOM 887 N N . GLY A 1 111 ? 19.689 -5.843 -7.835 1.00 90.19 111 GLY A N 1
ATOM 888 C CA . GLY A 1 111 ? 21.011 -5.572 -8.401 1.00 90.19 111 GLY A CA 1
ATOM 889 C C . GLY A 1 111 ? 20.992 -5.146 -9.870 1.00 90.19 111 GLY A C 1
ATOM 890 O O . GLY A 1 111 ? 22.043 -5.130 -10.508 1.00 90.19 111 GLY A O 1
ATOM 891 N N . TYR A 1 112 ? 19.826 -4.809 -10.429 1.00 87.94 112 TYR A N 1
ATOM 892 C CA . TYR A 1 112 ? 19.751 -4.270 -11.783 1.00 87.94 112 TYR A CA 1
ATOM 893 C C . TYR A 1 112 ? 20.099 -2.785 -11.795 1.00 87.94 112 TYR A C 1
ATOM 895 O O . TYR A 1 112 ? 19.764 -2.035 -10.877 1.00 87.94 112 TYR A O 1
ATOM 903 N N . TRP A 1 113 ? 20.738 -2.352 -12.879 1.00 81.19 113 TRP A N 1
ATOM 904 C CA . TRP A 1 113 ? 20.930 -0.934 -13.134 1.00 81.19 113 TRP A CA 1
ATOM 905 C C . TRP A 1 113 ? 19.618 -0.316 -13.620 1.00 81.19 113 TRP A C 1
ATOM 907 O O . TRP A 1 113 ? 18.975 -0.835 -14.535 1.00 81.19 113 TRP A O 1
ATOM 917 N N . VAL A 1 114 ? 19.203 0.776 -12.980 1.00 80.81 114 VAL A N 1
ATOM 918 C CA . VAL A 1 114 ? 17.917 1.426 -13.239 1.00 80.81 114 VAL A CA 1
ATOM 919 C C . VAL A 1 114 ? 18.140 2.918 -13.398 1.00 80.81 114 VAL A C 1
ATOM 921 O O . VAL A 1 114 ? 18.387 3.624 -12.421 1.00 80.81 114 VAL A O 1
ATOM 924 N N . GLU A 1 115 ? 18.010 3.414 -14.623 1.00 77.50 115 GLU A N 1
ATOM 925 C CA . GLU A 1 115 ? 17.801 4.842 -14.836 1.00 77.50 115 GLU A CA 1
ATOM 926 C C . GLU A 1 115 ? 16.363 5.210 -14.462 1.00 77.50 115 GLU A C 1
ATOM 928 O O . GLU A 1 115 ? 15.427 4.454 -14.748 1.00 77.50 115 GLU A O 1
ATOM 933 N N . ARG A 1 116 ? 16.175 6.390 -13.853 1.00 75.19 116 ARG A N 1
ATOM 934 C CA . ARG A 1 116 ? 14.833 6.911 -13.562 1.00 75.19 116 ARG A CA 1
ATOM 935 C C . ARG A 1 116 ? 14.009 6.956 -14.844 1.00 75.19 116 ARG A C 1
ATOM 937 O O . ARG A 1 116 ? 14.355 7.677 -15.787 1.00 75.19 116 ARG A O 1
ATOM 944 N N . ARG A 1 117 ? 12.895 6.222 -14.878 1.00 77.25 117 ARG A N 1
ATOM 945 C CA . ARG A 1 117 ? 12.041 6.149 -16.068 1.00 77.25 117 ARG A CA 1
ATOM 946 C C . ARG A 1 117 ? 11.315 7.474 -16.271 1.00 77.25 117 ARG A C 1
ATOM 948 O O . ARG A 1 117 ? 10.317 7.766 -15.623 1.00 77.25 117 ARG A O 1
ATOM 955 N N . ARG A 1 118 ? 11.790 8.261 -17.239 1.00 73.31 118 ARG A N 1
ATOM 956 C CA . ARG A 1 118 ? 11.167 9.541 -17.628 1.00 73.31 118 ARG A CA 1
ATOM 957 C C . ARG A 1 118 ? 9.875 9.362 -18.430 1.00 73.31 118 ARG A C 1
ATOM 959 O O . ARG A 1 118 ? 9.015 10.238 -18.420 1.00 73.31 118 ARG A O 1
ATOM 966 N N . TRP A 1 119 ? 9.732 8.222 -19.105 1.00 80.44 119 TRP A N 1
ATOM 967 C CA . TRP A 1 119 ? 8.630 7.947 -20.023 1.00 80.44 119 TRP A CA 1
ATOM 968 C C . TRP A 1 119 ? 7.686 6.904 -19.432 1.00 80.44 119 TRP A C 1
ATOM 970 O O . TRP A 1 119 ? 7.934 5.701 -19.502 1.00 80.44 119 TRP A O 1
ATOM 980 N N . VAL A 1 120 ? 6.596 7.389 -18.850 1.00 89.25 120 VAL A N 1
ATOM 981 C CA . VAL A 1 120 ? 5.447 6.595 -18.402 1.00 89.25 120 VAL A CA 1
ATOM 982 C C . VAL A 1 120 ? 4.176 7.239 -18.940 1.00 89.25 120 VAL A C 1
ATOM 984 O O . VAL A 1 120 ? 4.089 8.467 -19.065 1.00 89.25 120 VAL A O 1
ATOM 987 N N . CYS A 1 121 ? 3.194 6.408 -19.270 1.00 89.31 121 CYS A N 1
ATOM 988 C CA . CYS A 1 121 ? 1.933 6.831 -19.850 1.00 89.31 121 CYS A CA 1
ATOM 989 C C . CYS A 1 121 ? 1.253 7.905 -18.972 1.00 89.31 121 CYS A C 1
ATOM 991 O O . CYS A 1 121 ? 1.232 7.787 -17.740 1.00 89.31 121 CYS A O 1
ATOM 993 N N . PRO A 1 122 ? 0.687 8.977 -19.560 1.00 89.50 122 PRO A N 1
ATOM 994 C CA . PRO A 1 122 ? -0.109 9.938 -18.809 1.00 89.50 122 PRO A CA 1
ATOM 995 C C . PRO A 1 122 ? -1.310 9.258 -18.141 1.00 89.50 122 PRO A C 1
ATOM 997 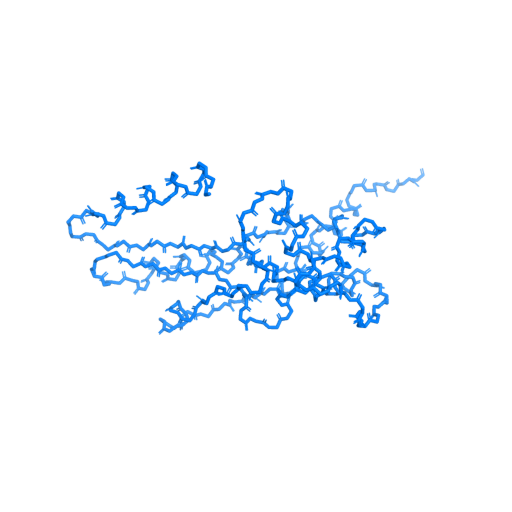O O . PRO A 1 122 ? -2.027 8.497 -18.790 1.00 89.50 122 PRO A O 1
ATOM 1000 N N . LEU A 1 123 ? -1.576 9.600 -16.875 1.00 88.94 123 LEU A N 1
ATOM 1001 C CA . LEU A 1 123 ? -2.687 9.048 -16.082 1.00 88.94 123 LEU A CA 1
ATOM 1002 C C . LEU A 1 123 ? -4.039 9.138 -16.798 1.00 88.94 123 LEU A C 1
ATOM 1004 O O . LEU A 1 123 ? -4.832 8.204 -16.751 1.00 88.94 123 LEU A O 1
ATOM 1008 N N . GLY A 1 124 ? -4.287 10.252 -17.497 1.00 89.00 124 GLY A N 1
ATOM 1009 C CA . GLY A 1 124 ? -5.523 10.455 -18.250 1.00 89.00 124 GLY A CA 1
ATOM 1010 C C . GLY A 1 124 ? -5.762 9.360 -19.289 1.00 89.00 124 GLY A C 1
ATOM 1011 O O . GLY A 1 124 ? -6.850 8.796 -19.325 1.00 89.00 124 GLY A O 1
ATOM 1012 N N . LEU A 1 125 ? -4.743 9.006 -20.080 1.00 89.50 125 LEU A N 1
ATOM 1013 C CA . LEU A 1 125 ? -4.874 7.985 -21.122 1.00 89.50 125 LEU A CA 1
ATOM 1014 C C . LEU A 1 125 ? -5.194 6.613 -20.514 1.00 89.50 125 LEU A C 1
ATOM 1016 O O . LEU A 1 125 ? -6.108 5.934 -20.975 1.00 89.50 125 LEU A O 1
ATOM 1020 N N . VAL A 1 126 ? -4.497 6.241 -19.437 1.00 89.94 126 VAL A N 1
ATOM 1021 C CA . VAL A 1 126 ? -4.727 4.973 -18.723 1.00 89.94 126 VAL A CA 1
ATOM 1022 C C . VAL A 1 126 ? -6.146 4.914 -18.165 1.00 89.94 126 VAL A C 1
ATOM 1024 O O . VAL A 1 126 ? -6.838 3.907 -18.327 1.00 89.94 126 VAL A O 1
ATOM 1027 N N . TYR A 1 127 ? -6.602 6.009 -17.554 1.00 90.56 127 TYR A N 1
ATOM 1028 C CA . TYR A 1 127 ? -7.954 6.122 -17.025 1.00 90.56 127 TYR A CA 1
ATOM 1029 C C . TYR A 1 127 ? -9.013 5.991 -18.122 1.00 90.56 127 TYR A C 1
ATOM 1031 O O . TYR A 1 127 ? -9.947 5.216 -17.950 1.00 90.56 127 TYR A O 1
ATOM 1039 N N . TYR A 1 128 ? -8.867 6.678 -19.260 1.00 90.94 128 TYR A N 1
ATOM 1040 C CA . TYR A 1 128 ? -9.833 6.578 -20.361 1.00 90.94 128 TYR A CA 1
ATOM 1041 C C . TYR A 1 128 ? -9.896 5.170 -20.956 1.00 90.94 128 TYR A C 1
ATOM 1043 O O . TYR A 1 128 ? -10.988 4.643 -21.160 1.00 90.94 128 TYR A O 1
ATOM 1051 N N . LEU A 1 129 ? -8.747 4.520 -21.167 1.00 89.69 129 LEU A N 1
ATOM 1052 C CA . LEU A 1 129 ? -8.705 3.129 -21.629 1.00 89.69 129 LEU A CA 1
ATOM 1053 C C . LEU A 1 129 ? -9.429 2.190 -20.651 1.00 89.69 129 LEU A C 1
ATOM 1055 O O . LEU A 1 129 ? -10.193 1.316 -21.065 1.00 89.69 129 LEU A O 1
ATOM 1059 N N . ARG A 1 130 ? -9.234 2.395 -19.343 1.00 89.25 130 ARG A N 1
ATOM 1060 C CA . ARG A 1 130 ? -9.917 1.627 -18.293 1.00 89.25 130 ARG A CA 1
ATOM 1061 C C . ARG A 1 130 ? -11.412 1.938 -18.241 1.00 89.25 130 ARG A C 1
ATOM 1063 O O . ARG A 1 130 ? -12.200 1.010 -18.094 1.00 89.25 130 ARG A O 1
ATOM 1070 N N . LEU A 1 131 ? -11.796 3.202 -18.417 1.00 90.00 131 LEU A N 1
ATOM 1071 C CA . LEU A 1 131 ? -13.184 3.660 -18.435 1.00 90.00 131 LEU A CA 1
ATOM 1072 C C . LEU A 1 131 ? -13.980 2.989 -19.557 1.00 90.00 131 LEU A C 1
ATOM 1074 O O . LEU A 1 131 ? -15.091 2.527 -19.316 1.00 90.00 131 LEU A O 1
ATOM 1078 N N . LEU A 1 132 ? -13.392 2.878 -20.750 1.00 90.88 132 LEU A N 1
ATOM 1079 C CA . LEU A 1 132 ? -14.017 2.211 -21.894 1.00 90.88 132 LEU A CA 1
ATOM 1080 C C . LEU A 1 132 ? -14.183 0.701 -21.676 1.00 90.88 132 LEU A C 1
ATOM 1082 O O . LEU A 1 132 ? -15.185 0.126 -22.087 1.00 90.88 132 LEU A O 1
ATOM 1086 N N . ARG A 1 133 ? -13.211 0.050 -21.026 1.00 89.00 133 ARG A N 1
ATOM 1087 C CA . ARG A 1 133 ? -13.189 -1.414 -20.867 1.00 89.00 133 ARG A CA 1
ATOM 1088 C C . ARG A 1 133 ? -13.945 -1.918 -19.636 1.00 89.00 133 ARG A C 1
ATOM 1090 O O . ARG A 1 133 ? -14.547 -2.985 -19.677 1.00 89.00 133 ARG A O 1
ATOM 1097 N N . HIS A 1 134 ? -13.851 -1.195 -18.526 1.00 83.38 134 HIS A N 1
ATOM 1098 C CA . HIS A 1 134 ? -14.282 -1.647 -17.200 1.00 83.38 134 HIS A CA 1
ATOM 1099 C C . HIS A 1 134 ? -15.252 -0.675 -16.514 1.00 83.38 134 HIS A C 1
ATOM 1101 O O . HIS A 1 134 ? -15.750 -0.975 -15.430 1.00 83.38 134 HIS A O 1
ATOM 1107 N N . GLY A 1 135 ? -15.547 0.471 -17.135 1.00 84.19 135 GLY A N 1
ATOM 1108 C CA . GLY A 1 135 ? -16.405 1.499 -16.559 1.00 84.19 135 GLY A CA 1
ATOM 1109 C C . GLY A 1 135 ? -15.687 2.380 -15.535 1.00 84.19 135 GLY A C 1
ATOM 1110 O O . GLY A 1 135 ? -14.459 2.464 -15.484 1.00 84.19 135 GLY A O 1
ATOM 1111 N N . ARG A 1 136 ? -16.474 3.107 -14.732 1.00 82.56 136 ARG A N 1
ATOM 1112 C CA . ARG A 1 136 ? -15.948 4.080 -13.763 1.00 82.56 136 ARG A CA 1
ATOM 1113 C C . ARG A 1 136 ? -15.128 3.384 -12.673 1.00 82.56 136 ARG A C 1
ATOM 1115 O O . ARG A 1 136 ? -15.591 2.424 -12.062 1.00 82.56 136 ARG A O 1
ATOM 1122 N N . GLY A 1 137 ? -13.952 3.933 -12.387 1.00 80.88 137 GLY A N 1
ATOM 1123 C CA . GLY A 1 137 ? -13.063 3.492 -11.316 1.00 80.88 137 GLY A CA 1
ATOM 1124 C C . GLY A 1 137 ? -12.103 4.604 -10.899 1.00 80.88 137 GLY A C 1
ATOM 1125 O O . GLY A 1 137 ? -12.232 5.742 -11.350 1.00 80.88 137 GLY A O 1
ATOM 1126 N N . ASN A 1 138 ? -11.129 4.276 -10.050 1.00 83.00 138 ASN A N 1
ATOM 1127 C CA . ASN A 1 138 ? -10.122 5.244 -9.619 1.00 83.00 138 ASN A CA 1
ATOM 1128 C C . ASN A 1 138 ? -9.245 5.684 -10.799 1.00 83.00 138 ASN A C 1
ATOM 1130 O O . ASN A 1 138 ? -8.778 4.858 -11.588 1.00 83.00 138 ASN A O 1
ATOM 1134 N N . ARG A 1 139 ? -8.986 6.994 -10.875 1.00 85.31 139 ARG A N 1
ATOM 1135 C CA . ARG A 1 139 ? -8.127 7.625 -11.890 1.00 85.31 139 ARG A CA 1
ATOM 1136 C C . ARG A 1 139 ? -6.636 7.295 -11.718 1.00 85.31 139 ARG A C 1
ATOM 1138 O O . ARG A 1 139 ? -5.859 7.496 -12.645 1.00 85.31 139 ARG A O 1
ATOM 1145 N N . GLY A 1 140 ? -6.264 6.733 -10.567 1.00 86.12 140 GLY A N 1
ATOM 1146 C CA . GLY A 1 140 ? -4.904 6.286 -10.249 1.00 86.12 140 GLY A CA 1
ATOM 1147 C C . GLY A 1 140 ? -4.067 7.309 -9.477 1.00 86.12 140 GLY A C 1
ATOM 1148 O O . GLY A 1 140 ? -2.974 6.978 -9.038 1.00 86.12 140 GLY A O 1
ATOM 1149 N N . ASP A 1 141 ? -4.579 8.520 -9.269 1.00 88.69 141 ASP A N 1
ATOM 1150 C CA . ASP A 1 141 ? -3.970 9.611 -8.492 1.00 88.69 141 ASP A CA 1
ATOM 1151 C C . ASP A 1 141 ? -4.565 9.778 -7.084 1.00 88.69 141 ASP A C 1
ATOM 1153 O O . ASP A 1 141 ? -4.125 10.639 -6.323 1.00 88.69 141 ASP A O 1
ATOM 1157 N N . VAL A 1 142 ? -5.555 8.954 -6.731 1.00 90.75 142 VAL A N 1
ATOM 1158 C CA . VAL A 1 142 ? -6.177 8.945 -5.401 1.00 90.75 142 VAL A CA 1
ATOM 1159 C C . VAL A 1 142 ? -5.098 8.721 -4.346 1.00 90.75 142 VAL A C 1
ATOM 1161 O O . VAL A 1 142 ? -4.238 7.874 -4.533 1.00 90.75 142 VAL A O 1
ATOM 1164 N N . CYS A 1 143 ? -5.144 9.467 -3.245 1.00 92.06 143 CYS A N 1
ATOM 1165 C CA . CYS A 1 143 ? -4.261 9.304 -2.092 1.00 92.06 143 CYS A CA 1
ATOM 1166 C C . CYS A 1 143 ? -5.093 8.887 -0.882 1.00 92.06 143 CYS A C 1
ATOM 1168 O O . CYS A 1 143 ? -6.025 9.604 -0.505 1.00 92.06 143 CYS A O 1
ATOM 1170 N N . TYR A 1 144 ? -4.751 7.763 -0.257 1.00 92.81 144 TYR A N 1
ATOM 1171 C CA . TYR A 1 144 ? -5.336 7.366 1.017 1.00 92.81 144 TYR A CA 1
ATOM 1172 C C . TYR A 1 144 ? -4.481 7.882 2.174 1.00 92.81 144 TYR A C 1
ATOM 1174 O O . TYR A 1 144 ? -3.362 7.418 2.380 1.00 92.81 144 TYR A O 1
ATOM 1182 N N . SER A 1 145 ? -5.019 8.837 2.935 1.00 93.00 145 SER A N 1
ATOM 1183 C CA . SER A 1 145 ? -4.290 9.486 4.026 1.00 93.00 145 SER A CA 1
ATOM 1184 C C . SER A 1 145 ? -4.315 8.660 5.312 1.00 93.00 145 SER A C 1
ATOM 1186 O O . SER A 1 145 ? -5.387 8.286 5.798 1.00 93.00 145 SER A O 1
ATOM 1188 N N . ALA A 1 146 ? -3.135 8.442 5.896 1.00 94.31 146 ALA A N 1
ATOM 1189 C CA . ALA A 1 146 ? -2.963 7.790 7.194 1.00 94.31 146 ALA A CA 1
ATOM 1190 C C . ALA A 1 146 ? -2.911 8.802 8.356 1.00 94.31 146 ALA A C 1
ATOM 1192 O O . ALA A 1 146 ? -2.791 8.413 9.517 1.00 94.31 146 ALA A O 1
ATOM 1193 N N . ARG A 1 147 ? -3.056 10.109 8.078 1.00 94.50 147 ARG A N 1
ATOM 1194 C CA . ARG A 1 147 ? -2.925 11.203 9.064 1.00 94.50 147 ARG A CA 1
ATOM 1195 C C . ARG A 1 147 ? -3.715 11.003 10.347 1.00 94.50 147 ARG A C 1
ATOM 1197 O O . ARG A 1 147 ? -3.210 11.325 11.414 1.00 94.50 147 ARG A O 1
ATOM 1204 N N . ARG A 1 148 ? -4.941 10.477 10.264 1.00 93.50 148 ARG A N 1
ATOM 1205 C CA . ARG A 1 148 ? -5.767 10.240 11.457 1.00 93.50 148 ARG A CA 1
ATOM 1206 C C . ARG A 1 148 ? -5.110 9.231 12.397 1.00 93.50 148 ARG A C 1
ATOM 1208 O O . ARG A 1 148 ? -5.114 9.460 13.597 1.00 93.50 148 ARG A O 1
ATOM 1215 N N . LEU A 1 149 ? -4.528 8.161 11.857 1.00 93.94 149 LEU A N 1
ATOM 1216 C CA . LEU A 1 149 ? -3.785 7.176 12.641 1.00 93.94 149 LEU A CA 1
ATOM 1217 C C . LEU A 1 149 ? -2.484 7.784 13.176 1.00 93.94 149 LEU A C 1
ATOM 1219 O O . LEU A 1 149 ? -2.200 7.689 14.357 1.00 93.94 149 LEU A O 1
ATOM 1223 N N . LEU A 1 150 ? -1.729 8.499 12.343 1.00 93.75 150 LEU A N 1
ATOM 1224 C CA . LEU A 1 150 ? -0.481 9.136 12.781 1.00 93.75 150 LEU A CA 1
ATOM 1225 C C . LEU A 1 150 ? -0.712 10.184 13.887 1.00 93.75 150 LEU A C 1
ATOM 1227 O O . LEU A 1 150 ? 0.093 10.318 14.806 1.00 93.75 150 LEU A O 1
ATOM 1231 N N . SER A 1 151 ? -1.847 10.890 13.850 1.00 93.31 151 SER A N 1
ATOM 1232 C CA . SER A 1 151 ? -2.216 11.878 14.871 1.00 93.31 151 SER A CA 1
ATOM 1233 C C . SER A 1 151 ? -2.494 11.279 16.252 1.00 93.31 151 SER A C 1
ATOM 1235 O O . SER A 1 151 ? -2.474 12.015 17.233 1.00 93.31 151 SER A O 1
ATOM 1237 N N . THR A 1 152 ? -2.700 9.960 16.361 1.00 92.06 152 THR A N 1
ATOM 1238 C CA . THR A 1 152 ? -2.823 9.280 17.661 1.00 92.06 152 THR A CA 1
ATOM 1239 C C . THR A 1 152 ? -1.465 8.989 18.305 1.00 92.06 152 THR A C 1
ATOM 1241 O O . THR A 1 152 ? -1.423 8.395 19.375 1.00 92.06 152 THR A O 1
ATOM 1244 N N . GLY A 1 153 ? -0.357 9.359 17.654 1.00 93.81 153 GLY A N 1
ATOM 1245 C CA . GLY A 1 153 ? 1.004 9.040 18.090 1.00 93.81 153 GLY A CA 1
ATOM 1246 C C . GLY A 1 153 ? 1.562 7.743 17.500 1.00 93.81 153 GLY A C 1
ATOM 1247 O O . GLY A 1 153 ? 2.724 7.424 17.753 1.00 93.81 153 GLY A O 1
ATOM 1248 N N . PHE A 1 154 ? 0.778 7.023 16.688 1.00 94.50 154 PHE A N 1
ATOM 1249 C CA . PHE A 1 154 ? 1.270 5.859 15.956 1.00 94.50 154 PHE A CA 1
ATOM 1250 C C . PHE A 1 154 ? 2.350 6.271 14.948 1.00 94.50 154 PHE A C 1
ATOM 1252 O O . PHE A 1 154 ? 2.235 7.294 14.267 1.00 94.50 154 PHE A O 1
ATOM 1259 N N . LYS A 1 155 ? 3.385 5.443 14.816 1.00 94.25 155 LYS A N 1
ATOM 1260 C CA . LYS A 1 155 ? 4.441 5.582 13.809 1.00 94.25 155 LYS A CA 1
ATOM 1261 C C . LYS A 1 155 ? 4.521 4.283 13.028 1.00 94.25 155 LYS A C 1
ATOM 1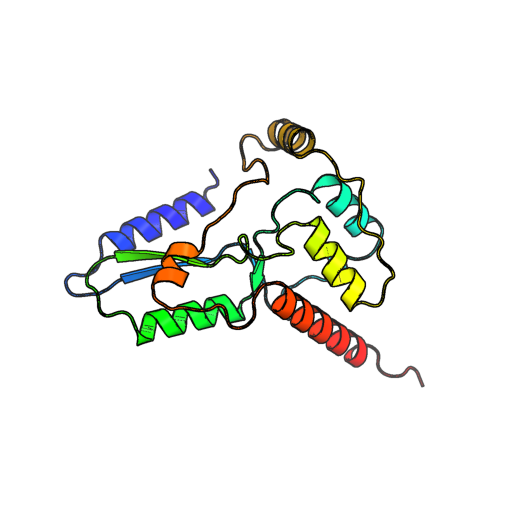263 O O . LYS A 1 155 ? 4.463 3.228 13.644 1.00 94.25 155 LYS A O 1
ATOM 1268 N N . MET A 1 156 ? 4.686 4.363 11.708 1.00 93.75 156 MET A N 1
ATOM 1269 C CA . MET A 1 156 ? 4.938 3.178 10.883 1.00 93.75 156 MET A CA 1
ATOM 1270 C C . MET A 1 156 ? 6.371 2.690 11.131 1.00 93.75 156 MET A C 1
ATOM 1272 O O . MET A 1 156 ? 7.306 3.435 10.828 1.00 93.75 156 MET A O 1
ATOM 1276 N N . PRO A 1 157 ? 6.571 1.504 11.731 1.00 94.62 157 PRO A N 1
ATOM 1277 C CA . PRO A 1 157 ? 7.910 1.035 12.080 1.00 94.62 157 PRO A CA 1
ATOM 1278 C C . PRO A 1 157 ? 8.753 0.626 10.870 1.00 94.62 157 PRO A C 1
ATOM 1280 O O . PRO A 1 157 ? 9.979 0.704 10.946 1.00 94.62 157 PRO A O 1
ATOM 1283 N N . PHE A 1 158 ? 8.132 0.185 9.774 1.00 94.81 158 PHE A N 1
ATOM 1284 C CA . PHE A 1 158 ? 8.844 -0.307 8.596 1.00 94.81 158 PHE A CA 1
ATOM 1285 C C . PHE A 1 158 ? 8.697 0.647 7.409 1.00 94.81 158 PHE A C 1
ATOM 1287 O O . PHE A 1 158 ? 9.701 1.079 6.840 1.00 94.81 158 PHE A O 1
ATOM 1294 N N . GLY A 1 159 ? 7.462 0.984 7.041 1.00 93.88 159 GLY A N 1
ATOM 1295 C CA . GLY A 1 159 ? 7.173 1.747 5.832 1.00 93.88 159 GLY A CA 1
ATOM 1296 C C . GLY A 1 159 ? 7.320 0.916 4.553 1.00 93.88 159 GLY A C 1
ATOM 1297 O O . GLY A 1 159 ? 7.665 -0.275 4.555 1.00 93.88 159 GLY A O 1
ATOM 1298 N N . LEU A 1 160 ? 7.058 1.556 3.413 1.00 94.38 160 LEU A N 1
ATOM 1299 C CA . LEU A 1 160 ? 6.932 0.863 2.130 1.00 94.38 160 LEU A CA 1
ATOM 1300 C C . LEU A 1 160 ? 8.253 0.248 1.648 1.00 94.38 160 LEU A C 1
ATOM 1302 O O . LEU A 1 160 ? 8.297 -0.925 1.265 1.00 94.38 160 LEU A O 1
ATOM 1306 N N . LEU A 1 161 ? 9.336 1.028 1.663 1.00 94.19 161 LEU A N 1
ATOM 1307 C CA . LEU A 1 161 ? 10.629 0.601 1.121 1.00 94.19 161 LEU A CA 1
ATOM 1308 C C . LEU A 1 161 ? 11.217 -0.585 1.897 1.00 94.19 161 LEU A C 1
ATOM 1310 O O . LEU A 1 161 ? 11.713 -1.536 1.291 1.00 94.19 161 LEU A O 1
ATOM 1314 N N . GLU A 1 162 ? 11.134 -0.551 3.226 1.00 95.06 162 GLU A N 1
ATOM 1315 C CA . GLU A 1 162 ? 11.615 -1.635 4.084 1.00 95.06 162 GLU A CA 1
ATOM 1316 C C . GLU A 1 162 ? 10.795 -2.913 3.873 1.00 95.06 162 GLU A C 1
ATOM 1318 O O . GLU A 1 162 ? 11.367 -3.996 3.725 1.00 95.06 162 GLU A O 1
ATOM 1323 N N . GLY A 1 163 ? 9.467 -2.796 3.759 1.00 95.06 163 GLY A N 1
ATOM 1324 C CA . GLY A 1 163 ? 8.609 -3.928 3.414 1.00 95.06 163 GLY A CA 1
ATOM 1325 C C . GLY A 1 163 ? 8.993 -4.564 2.073 1.00 95.06 163 GLY A C 1
ATOM 1326 O O . GLY A 1 163 ? 9.089 -5.793 1.960 1.00 95.06 163 GLY A O 1
ATOM 1327 N N . ILE A 1 164 ? 9.274 -3.744 1.051 1.00 95.25 164 ILE A N 1
ATOM 1328 C CA . ILE A 1 164 ? 9.747 -4.222 -0.258 1.00 95.25 164 ILE A CA 1
ATOM 1329 C C . ILE A 1 164 ? 11.106 -4.918 -0.113 1.00 95.25 164 ILE A C 1
ATOM 1331 O O . ILE A 1 164 ? 11.284 -6.014 -0.649 1.00 95.25 164 ILE A O 1
ATOM 1335 N N . ARG A 1 165 ? 12.055 -4.330 0.628 1.00 95.62 165 ARG A N 1
ATOM 1336 C CA . ARG A 1 165 ? 13.381 -4.918 0.872 1.00 95.62 165 ARG A CA 1
ATOM 1337 C C . ARG A 1 165 ? 13.274 -6.316 1.473 1.00 95.62 165 ARG A C 1
ATOM 1339 O O . ARG A 1 165 ? 13.822 -7.265 0.909 1.00 95.62 165 ARG A O 1
ATOM 1346 N N . ARG A 1 166 ? 12.503 -6.466 2.552 1.00 95.94 166 ARG A N 1
ATOM 1347 C CA . ARG A 1 166 ? 12.262 -7.759 3.218 1.00 95.94 166 ARG A CA 1
ATOM 1348 C C . ARG A 1 166 ? 11.639 -8.786 2.282 1.00 95.94 166 ARG A C 1
ATOM 1350 O O . ARG A 1 166 ? 12.048 -9.947 2.260 1.00 95.94 166 ARG A O 1
ATOM 1357 N N . SER A 1 167 ? 10.692 -8.345 1.460 1.00 94.94 167 SER A N 1
ATOM 1358 C CA . SER A 1 167 ? 10.046 -9.190 0.457 1.00 94.94 167 SER A CA 1
ATOM 1359 C C . SER A 1 167 ? 11.031 -9.689 -0.603 1.00 94.94 167 SER A C 1
ATOM 1361 O O . SER A 1 167 ? 11.033 -10.874 -0.954 1.00 94.94 167 SER A O 1
ATOM 1363 N N . VAL A 1 168 ? 11.923 -8.812 -1.078 1.00 94.12 168 VAL A N 1
ATOM 1364 C CA . VAL A 1 168 ? 12.979 -9.176 -2.030 1.00 94.12 168 VAL A CA 1
ATOM 1365 C C . VAL A 1 168 ? 13.950 -10.192 -1.439 1.00 94.12 168 VAL A C 1
ATOM 1367 O O . VAL A 1 168 ? 14.209 -11.228 -2.062 1.00 94.12 168 VAL A O 1
ATOM 1370 N N . GLU A 1 169 ? 14.423 -9.950 -0.220 1.00 94.00 169 GLU A N 1
ATOM 1371 C CA . GLU A 1 169 ? 15.313 -10.864 0.497 1.00 94.00 169 GLU A CA 1
ATOM 1372 C C . GLU A 1 169 ? 14.669 -12.237 0.720 1.00 94.00 169 GLU A C 1
ATOM 1374 O O . GLU A 1 169 ? 15.295 -13.270 0.459 1.00 94.00 169 GLU A O 1
ATOM 1379 N N . CYS A 1 170 ? 13.400 -12.271 1.137 1.00 93.56 170 CYS A N 1
ATOM 1380 C CA . CYS A 1 170 ? 12.647 -13.508 1.333 1.00 93.56 170 CYS A CA 1
ATOM 1381 C C . CYS A 1 170 ? 12.569 -14.335 0.043 1.00 93.56 170 CYS A C 1
ATOM 1383 O O . CYS A 1 170 ? 12.873 -15.533 0.036 1.00 93.56 170 CYS A O 1
ATOM 1385 N N . SER A 1 171 ? 12.240 -13.706 -1.087 1.00 90.56 171 SER A N 1
ATOM 1386 C CA . SER A 1 171 ? 12.182 -14.419 -2.362 1.00 90.56 171 SER A CA 1
ATOM 1387 C C . SER A 1 171 ? 13.550 -14.900 -2.849 1.00 90.56 171 SER A C 1
ATOM 1389 O O . SER A 1 171 ? 13.612 -15.959 -3.477 1.00 90.56 171 SER A O 1
ATOM 1391 N N . GLN A 1 172 ? 14.631 -14.149 -2.623 1.00 89.50 172 GLN A N 1
ATOM 1392 C CA . GLN A 1 172 ? 15.981 -14.588 -2.991 1.00 89.50 172 GLN A CA 1
ATOM 1393 C C . GLN A 1 172 ? 16.407 -15.805 -2.162 1.00 89.50 172 GLN A C 1
ATOM 1395 O O . GLN A 1 172 ? 16.962 -16.757 -2.714 1.00 89.50 172 GLN A O 1
ATOM 1400 N N . ARG A 1 173 ? 16.088 -15.825 -0.859 1.00 89.56 173 ARG A N 1
ATOM 1401 C CA . ARG A 1 173 ? 16.311 -16.996 0.007 1.00 89.56 173 ARG A CA 1
ATOM 1402 C C . ARG A 1 173 ? 15.552 -18.220 -0.509 1.00 89.56 173 ARG A C 1
ATOM 1404 O O . ARG A 1 173 ? 16.161 -19.271 -0.683 1.00 89.56 173 ARG A O 1
ATOM 1411 N N . LYS A 1 174 ? 14.264 -18.071 -0.846 1.00 88.00 174 LYS A N 1
ATOM 1412 C CA . LYS A 1 174 ? 13.448 -19.159 -1.422 1.00 88.00 174 LYS A CA 1
ATOM 1413 C C . LYS A 1 174 ? 14.038 -19.709 -2.730 1.00 88.00 174 LYS A C 1
ATOM 1415 O O . LYS A 1 174 ? 14.035 -20.918 -2.932 1.00 88.00 174 LYS A O 1
ATOM 1420 N N . GLN A 1 175 ? 14.578 -18.849 -3.599 1.00 83.69 175 GLN A N 1
ATOM 1421 C CA . GLN A 1 175 ? 15.220 -19.276 -4.853 1.00 83.69 175 GLN A CA 1
ATOM 1422 C C . GLN A 1 175 ? 16.519 -20.059 -4.617 1.00 83.69 175 GLN A C 1
ATOM 1424 O O . GLN A 1 175 ? 16.743 -21.054 -5.299 1.00 83.69 175 GLN A O 1
ATOM 1429 N N . LYS A 1 176 ? 17.343 -19.654 -3.640 1.00 83.88 176 LYS A N 1
ATOM 1430 C CA . LYS A 1 176 ? 18.573 -20.380 -3.278 1.00 83.88 176 LYS A CA 1
ATOM 1431 C C . LYS A 1 176 ? 18.280 -21.774 -2.720 1.00 83.88 176 LYS A C 1
ATOM 1433 O O . LYS A 1 176 ? 18.941 -22.725 -3.105 1.00 83.88 176 LYS A O 1
ATOM 1438 N N . VAL A 1 177 ? 17.267 -21.903 -1.860 1.00 81.25 177 VAL A N 1
ATOM 1439 C CA . VAL A 1 177 ? 16.866 -23.202 -1.284 1.00 81.25 177 VAL A CA 1
ATOM 1440 C C . VAL A 1 177 ? 16.298 -24.148 -2.352 1.00 81.25 177 VAL A C 1
ATOM 1442 O O . VAL A 1 177 ? 16.527 -25.350 -2.293 1.00 81.25 177 VAL A O 1
ATOM 1445 N N . ALA A 1 178 ? 15.584 -23.617 -3.349 1.00 75.06 178 ALA A N 1
ATOM 1446 C CA . ALA A 1 178 ? 14.967 -24.410 -4.416 1.00 75.06 178 ALA A CA 1
ATOM 1447 C C . ALA A 1 178 ? 15.938 -24.877 -5.519 1.00 75.06 178 ALA A C 1
ATOM 1449 O O . ALA A 1 178 ? 15.544 -25.680 -6.363 1.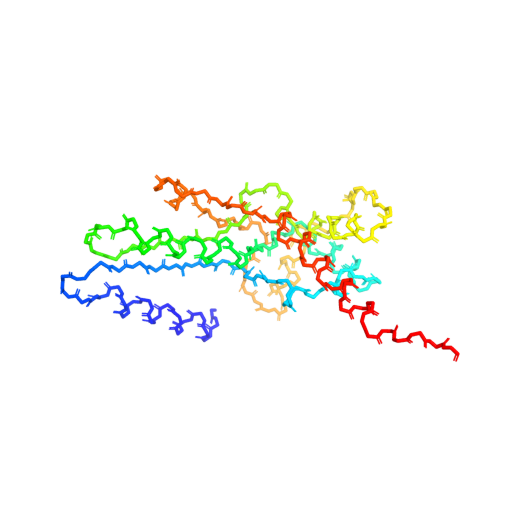00 75.06 178 ALA A O 1
ATOM 1450 N N . ALA A 1 179 ? 17.179 -24.385 -5.537 1.00 68.19 179 ALA A N 1
ATOM 1451 C CA . ALA A 1 179 ? 18.224 -24.818 -6.458 1.00 68.19 179 ALA A CA 1
ATOM 1452 C C . ALA A 1 179 ? 19.262 -25.664 -5.700 1.00 68.19 179 ALA A C 1
ATOM 1454 O O . ALA A 1 179 ? 20.340 -25.153 -5.394 1.00 68.19 179 ALA A O 1
ATOM 1455 N N . PRO A 1 180 ? 18.963 -26.934 -5.352 1.00 60.09 180 PRO A N 1
ATOM 1456 C CA . PRO A 1 180 ? 19.992 -27.812 -4.817 1.00 60.09 180 PRO A CA 1
ATOM 1457 C C . PRO A 1 180 ? 21.092 -27.954 -5.870 1.00 60.09 180 PRO A C 1
ATOM 1459 O O . PRO A 1 180 ? 20.801 -28.114 -7.060 1.00 60.09 180 PRO A O 1
ATOM 1462 N N . GLU A 1 181 ? 22.341 -27.827 -5.418 1.00 57.19 181 GLU A N 1
ATOM 1463 C CA . GLU A 1 181 ? 23.547 -27.959 -6.231 1.00 57.19 181 GLU A CA 1
ATOM 1464 C C . GLU A 1 181 ? 23.402 -29.169 -7.156 1.00 57.19 181 GLU A C 1
ATOM 1466 O O . GLU A 1 181 ? 23.357 -30.313 -6.701 1.00 57.19 181 GLU A O 1
ATOM 1471 N N . ARG A 1 182 ? 23.306 -28.918 -8.465 1.00 51.72 182 ARG A N 1
ATOM 1472 C CA . ARG A 1 182 ? 23.574 -29.957 -9.455 1.00 51.72 182 ARG A CA 1
ATOM 1473 C C . ARG A 1 182 ? 25.068 -30.253 -9.349 1.00 51.72 182 ARG A C 1
ATOM 1475 O O . ARG A 1 182 ? 25.864 -29.552 -9.967 1.00 51.72 182 ARG A O 1
ATOM 1482 N N . LYS A 1 183 ? 25.418 -31.185 -8.464 1.00 52.28 183 LYS A N 1
ATOM 1483 C CA . LYS A 1 183 ? 26.721 -31.847 -8.450 1.00 52.28 183 LYS A CA 1
ATOM 1484 C C . LYS A 1 183 ? 26.813 -32.814 -9.619 1.00 52.28 183 LYS A C 1
ATOM 1486 O O . LYS A 1 183 ? 25.774 -33.439 -9.933 1.00 52.28 183 LYS A O 1
#

Foldseek 3Di:
DDPVVVVVVVVVVVCQVDDPPDEAEAEAQFAEDALVRPDLVCLDDPNVVVVCQEQQQFFPQYDYVQLSVQLVVCCVVPPDDHGYYYFYGTLLVPPQRGSQSLSQLSCVLVVHDDDRDPRHDPLVVSQVVCCVVPNDDDSRHDGDDRVVSVVSVDDRPQGDSNRSNSSSVSVVVVVVVVDDDPD